Protein AF-A0A7C6NRQ0-F1 (afdb_monomer_lite)

Foldseek 3Di:
DDQAQFKKAFQLVPDDPVPDDPVVNVVCVVRRPPIFHWHDDPVQPPHQWTATPVGRVDIDGVVRIDGDDPPPPD

Structure (mmCIF, N/CA/C/O backbone):
data_AF-A0A7C6NRQ0-F1
#
_entry.id   AF-A0A7C6NRQ0-F1
#
loop_
_atom_site.group_PDB
_atom_site.id
_atom_site.type_symbol
_atom_site.label_atom_id
_atom_site.label_alt_id
_atom_site.label_comp_id
_atom_site.label_asym_id
_atom_site.label_entity_id
_atom_site.label_seq_id
_atom_site.pdbx_PDB_ins_code
_atom_site.Cartn_x
_atom_site.Cartn_y
_atom_site.Cartn_z
_atom_site.occupancy
_atom_site.B_iso_or_equiv
_atom_site.auth_seq_id
_atom_site.auth_comp_id
_atom_site.auth_asym_id
_atom_site.auth_atom_id
_atom_site.pdbx_PDB_model_num
ATOM 1 N N . MET A 1 1 ? -12.228 11.915 -1.542 1.00 62.78 1 MET A N 1
ATOM 2 C CA . MET A 1 1 ? -12.532 11.206 -0.274 1.00 62.78 1 MET A CA 1
ATOM 3 C C . MET A 1 1 ? -11.219 10.711 0.306 1.00 62.78 1 MET A C 1
ATOM 5 O O . MET A 1 1 ? -10.423 10.192 -0.460 1.00 62.78 1 MET A O 1
ATOM 9 N N . SER A 1 2 ? -10.966 10.898 1.603 1.00 79.38 2 SER A N 1
ATOM 10 C CA . SER A 1 2 ? -9.708 10.448 2.219 1.00 79.38 2 SER A CA 1
ATOM 11 C C . SER A 1 2 ? -9.709 8.931 2.438 1.00 79.38 2 SER A C 1
ATOM 13 O O . SER A 1 2 ? -10.730 8.376 2.855 1.00 79.38 2 SER A O 1
ATOM 15 N N . LEU A 1 3 ? -8.580 8.272 2.160 1.00 83.62 3 LEU A N 1
ATOM 16 C CA . LEU A 1 3 ? -8.378 6.842 2.432 1.00 83.62 3 LEU A CA 1
ATOM 17 C C . LEU A 1 3 ? -7.808 6.574 3.835 1.00 83.62 3 LEU A C 1
ATOM 19 O O . LEU A 1 3 ? -7.686 5.416 4.216 1.00 83.62 3 LEU A O 1
ATOM 23 N N . VAL A 1 4 ? -7.496 7.610 4.625 1.00 89.31 4 VAL A N 1
ATOM 24 C CA . VAL A 1 4 ? -6.893 7.442 5.959 1.00 89.31 4 VAL A CA 1
ATOM 25 C C . VAL A 1 4 ? -7.782 6.580 6.863 1.00 89.31 4 VAL A C 1
ATOM 27 O O . VAL A 1 4 ? -8.978 6.841 7.012 1.00 89.31 4 VAL A O 1
ATOM 30 N N . GLY A 1 5 ? -7.189 5.547 7.463 1.00 86.75 5 GLY A N 1
ATOM 31 C CA . GLY A 1 5 ? -7.857 4.586 8.342 1.00 86.75 5 GLY A CA 1
ATOM 32 C C . GLY A 1 5 ? -8.791 3.614 7.616 1.00 86.75 5 GLY A C 1
ATOM 33 O O . GLY A 1 5 ? -9.571 2.915 8.262 1.00 86.75 5 GLY A O 1
ATOM 34 N N . LYS A 1 6 ? -8.775 3.577 6.277 1.00 90.12 6 LYS A N 1
ATOM 35 C CA . LYS A 1 6 ? -9.547 2.611 5.487 1.00 90.12 6 LYS A CA 1
ATOM 36 C C . LYS A 1 6 ? -8.676 1.432 5.085 1.00 90.12 6 LYS A C 1
ATOM 38 O O . LYS A 1 6 ? -7.477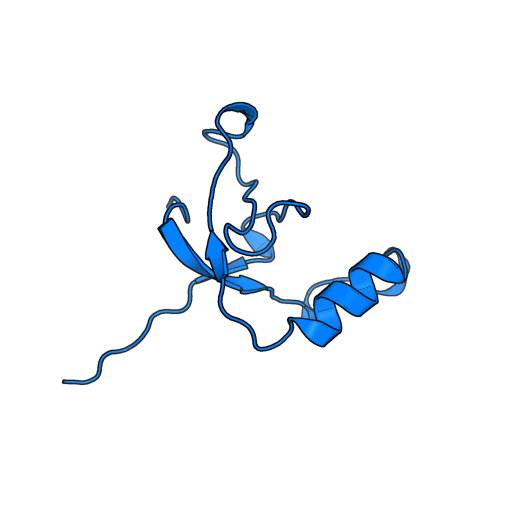 1.572 4.860 1.00 90.12 6 LYS A O 1
ATOM 43 N N . LYS A 1 7 ? -9.325 0.277 4.950 1.00 91.62 7 LYS A N 1
ATOM 44 C CA . LYS A 1 7 ? -8.722 -0.917 4.373 1.00 91.62 7 LYS A CA 1
ATOM 45 C C . LYS A 1 7 ? -8.589 -0.753 2.859 1.00 91.62 7 LYS A C 1
ATOM 47 O O . LYS A 1 7 ? -9.561 -0.422 2.175 1.00 91.62 7 LYS A O 1
ATOM 52 N N . VAL A 1 8 ? -7.376 -0.941 2.358 1.00 91.62 8 VAL A N 1
ATOM 53 C CA . VAL A 1 8 ? -7.008 -0.777 0.953 1.00 91.62 8 VAL A CA 1
ATOM 54 C C . VAL A 1 8 ? -6.190 -1.965 0.460 1.00 91.62 8 VAL A C 1
ATOM 56 O O . VAL A 1 8 ? -5.484 -2.607 1.232 1.00 91.62 8 VAL A O 1
ATOM 59 N N . LYS A 1 9 ? -6.270 -2.241 -0.836 1.00 92.12 9 LYS A N 1
ATOM 60 C CA . LYS A 1 9 ? -5.447 -3.212 -1.555 1.00 92.12 9 LYS A CA 1
ATOM 61 C C . LYS A 1 9 ? -4.623 -2.468 -2.602 1.00 92.12 9 LYS A C 1
ATOM 63 O O . LYS A 1 9 ? -5.091 -1.482 -3.171 1.00 92.12 9 LYS A O 1
ATOM 68 N N . ILE A 1 10 ? -3.396 -2.911 -2.840 1.00 91.25 10 ILE A N 1
ATOM 69 C CA . ILE A 1 10 ? -2.530 -2.305 -3.855 1.00 91.25 10 ILE A CA 1
ATOM 70 C C . ILE A 1 10 ? -2.927 -2.865 -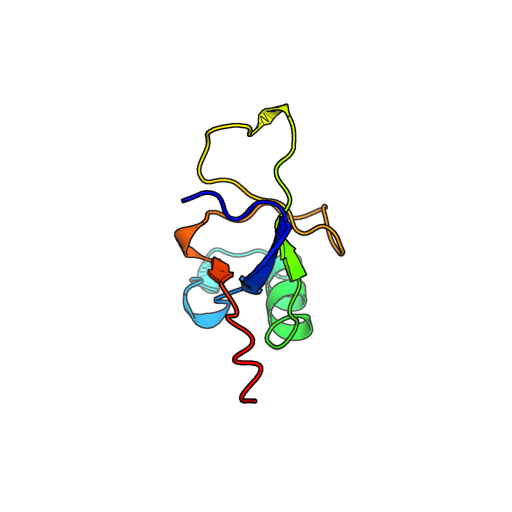5.221 1.00 91.25 10 ILE A C 1
ATOM 72 O O . ILE A 1 10 ? -2.985 -4.081 -5.403 1.00 91.25 10 ILE A O 1
ATOM 76 N N . LYS A 1 11 ? -3.171 -1.989 -6.196 1.00 90.62 11 LYS A N 1
ATOM 77 C CA . LYS A 1 11 ? -3.412 -2.368 -7.593 1.00 90.62 11 LYS A CA 1
ATOM 78 C C . LYS A 1 11 ? -2.092 -2.701 -8.281 1.00 90.62 11 LYS A C 1
ATOM 80 O O . LYS A 1 11 ? -1.599 -1.930 -9.097 1.00 90.62 11 LYS A O 1
ATOM 85 N N . VAL A 1 12 ? -1.495 -3.832 -7.916 1.00 88.00 12 VAL A N 1
ATOM 86 C CA . VAL A 1 12 ? -0.182 -4.252 -8.437 1.00 88.00 12 VAL A CA 1
ATOM 87 C C . VAL A 1 12 ? -0.164 -4.391 -9.963 1.00 88.00 12 VAL A C 1
ATOM 89 O O . VAL A 1 12 ? 0.868 -4.158 -10.577 1.00 88.00 12 VAL A O 1
ATOM 92 N N . ASP A 1 13 ? -1.304 -4.731 -10.569 1.00 86.06 13 ASP A N 1
ATOM 93 C CA . ASP A 1 13 ? -1.459 -4.907 -12.017 1.00 86.06 13 ASP A CA 1
ATOM 94 C C . ASP A 1 13 ? -1.473 -3.571 -12.796 1.00 86.06 13 ASP A C 1
ATOM 96 O O . ASP A 1 13 ? -1.213 -3.566 -13.993 1.00 86.06 13 ASP A O 1
ATOM 100 N N . GLU A 1 14 ? -1.707 -2.433 -12.128 1.00 87.31 14 GLU A N 1
ATOM 101 C CA . GLU A 1 14 ? -1.673 -1.090 -12.746 1.00 87.31 14 GLU A CA 1
ATOM 102 C C . GLU A 1 14 ? -0.251 -0.512 -12.844 1.00 87.31 14 GLU A C 1
ATOM 104 O O . GLU A 1 14 ? -0.045 0.572 -13.396 1.00 87.31 14 GLU A O 1
ATOM 109 N N . TYR A 1 15 ? 0.736 -1.188 -12.254 1.00 85.50 15 TYR A N 1
ATOM 110 C CA . TYR A 1 15 ? 2.124 -0.753 -12.275 1.00 85.50 15 TYR A CA 1
ATOM 111 C C . TYR A 1 15 ? 2.848 -1.280 -13.510 1.00 85.50 15 TYR A C 1
ATOM 113 O O . TYR A 1 15 ? 2.903 -2.488 -13.745 1.00 85.50 15 TYR A O 1
ATOM 121 N N . ASP A 1 16 ? 3.498 -0.376 -14.243 1.00 86.62 16 ASP A N 1
ATOM 122 C CA . ASP A 1 16 ? 4.455 -0.772 -15.269 1.00 86.62 16 ASP A CA 1
ATOM 123 C C . ASP A 1 16 ? 5.709 -1.353 -14.603 1.00 86.62 16 ASP A C 1
ATOM 125 O O . ASP A 1 16 ? 6.464 -0.654 -13.929 1.00 86.62 16 ASP A O 1
ATOM 129 N N . ARG A 1 17 ? 5.908 -2.667 -14.742 1.00 84.06 17 ARG A N 1
ATOM 130 C CA . ARG A 1 17 ? 7.008 -3.387 -14.083 1.00 84.06 17 ARG A CA 1
ATOM 131 C C . ARG A 1 17 ? 8.377 -3.077 -14.699 1.00 84.06 17 ARG A C 1
ATOM 133 O O . ARG A 1 17 ? 9.383 -3.425 -14.086 1.00 84.06 17 ARG A O 1
ATOM 140 N N . SER A 1 18 ? 8.443 -2.462 -15.881 1.00 84.94 18 SER A N 1
ATOM 141 C CA . SER A 1 18 ? 9.709 -2.204 -16.575 1.00 84.94 18 SER A CA 1
ATOM 142 C C . SER A 1 18 ? 10.483 -1.028 -15.982 1.00 84.94 18 SER A C 1
ATOM 144 O O . SER A 1 18 ? 11.709 -1.018 -16.063 1.00 84.94 18 SER A O 1
ATOM 146 N N . GLU A 1 19 ? 9.797 -0.081 -15.336 1.00 83.62 19 GLU A N 1
ATOM 147 C CA . GLU A 1 19 ? 10.424 1.087 -14.696 1.00 83.62 19 GLU A CA 1
ATOM 148 C C . GLU A 1 19 ? 10.638 0.928 -13.178 1.00 83.62 19 GLU A C 1
ATOM 150 O O . GLU A 1 19 ? 11.128 1.841 -12.509 1.00 83.62 19 GLU A O 1
ATOM 155 N N . LEU A 1 20 ? 10.278 -0.226 -12.605 1.00 86.38 20 LEU A N 1
ATOM 156 C CA . LEU A 1 20 ? 10.321 -0.455 -11.161 1.00 86.38 20 LEU A CA 1
ATOM 157 C C . LEU A 1 20 ? 11.563 -1.225 -10.712 1.00 86.38 20 LEU A C 1
ATOM 159 O O . LEU A 1 20 ? 12.029 -2.163 -11.353 1.00 86.38 20 LEU A O 1
ATOM 163 N N . SER A 1 21 ? 12.062 -0.871 -9.529 1.00 88.44 21 SER A N 1
ATOM 164 C CA . SER A 1 21 ? 13.141 -1.608 -8.870 1.00 88.44 21 SER A CA 1
ATOM 165 C C . SER A 1 21 ? 12.700 -3.020 -8.484 1.00 88.44 21 SER A C 1
ATOM 167 O O . SER A 1 21 ? 11.609 -3.207 -7.945 1.00 88.44 21 SER A O 1
ATOM 169 N N . SER A 1 22 ? 13.593 -4.004 -8.623 1.00 88.75 22 SER A N 1
ATOM 170 C CA . SER A 1 22 ? 13.320 -5.412 -8.288 1.00 88.75 22 SER A CA 1
ATOM 171 C C . SER A 1 22 ? 12.816 -5.615 -6.853 1.00 88.75 22 SER A C 1
ATOM 173 O O . SER A 1 22 ? 11.952 -6.451 -6.622 1.00 88.75 22 SER A O 1
ATOM 175 N N . LEU A 1 23 ? 13.310 -4.819 -5.895 1.00 89.31 23 LEU A N 1
ATOM 176 C CA . LEU A 1 23 ? 12.846 -4.839 -4.499 1.00 89.31 23 LEU A CA 1
ATOM 177 C C . LEU A 1 23 ? 11.376 -4.432 -4.362 1.00 89.31 23 LEU A C 1
ATOM 179 O O . LEU A 1 23 ? 10.641 -5.011 -3.568 1.00 89.31 23 LEU A O 1
ATOM 183 N N . PHE A 1 24 ? 10.950 -3.431 -5.131 1.00 88.69 24 PHE A N 1
ATOM 184 C CA . PHE A 1 24 ? 9.568 -2.976 -5.108 1.00 88.69 24 PHE A CA 1
ATOM 185 C C . PHE A 1 24 ? 8.656 -3.974 -5.823 1.00 88.69 24 PHE A C 1
ATOM 187 O O . PHE A 1 24 ? 7.568 -4.250 -5.335 1.00 88.69 24 PHE A O 1
ATOM 194 N N . ILE A 1 25 ? 9.118 -4.586 -6.918 1.00 89.31 25 ILE A N 1
ATOM 195 C CA . ILE A 1 25 ? 8.382 -5.659 -7.604 1.00 89.31 25 ILE A CA 1
ATOM 196 C C . ILE A 1 25 ? 8.157 -6.851 -6.661 1.00 89.31 25 ILE A C 1
ATOM 198 O O . ILE A 1 25 ? 7.026 -7.306 -6.524 1.00 89.31 25 ILE A O 1
ATOM 202 N N . ASP A 1 26 ? 9.196 -7.305 -5.954 1.00 90.62 26 ASP A N 1
ATOM 203 C CA . ASP A 1 26 ? 9.084 -8.396 -4.973 1.00 90.62 26 ASP A CA 1
ATOM 204 C C . ASP A 1 26 ? 8.113 -8.041 -3.833 1.00 90.62 26 ASP A C 1
ATOM 206 O O . ASP A 1 26 ? 7.295 -8.868 -3.424 1.00 90.62 26 ASP A O 1
ATOM 210 N N . PHE A 1 27 ? 8.134 -6.783 -3.377 1.00 90.00 27 PHE A N 1
ATOM 211 C CA . PHE A 1 27 ? 7.145 -6.271 -2.432 1.00 90.00 27 PHE A CA 1
ATOM 212 C C . PHE A 1 27 ? 5.719 -6.334 -3.003 1.00 90.00 27 PHE A C 1
ATOM 214 O O . PHE A 1 27 ? 4.819 -6.800 -2.305 1.00 90.00 27 PHE A O 1
ATOM 221 N N . LEU A 1 28 ? 5.495 -5.896 -4.247 1.00 89.88 28 LEU A N 1
ATOM 222 C CA . LEU A 1 28 ? 4.175 -5.938 -4.882 1.00 89.88 28 LEU A CA 1
ATOM 223 C C . LEU A 1 28 ? 3.675 -7.383 -5.016 1.00 89.88 28 LEU A C 1
ATOM 225 O O . LEU A 1 28 ? 2.553 -7.668 -4.608 1.00 89.88 28 LEU A O 1
ATOM 229 N N . ASP A 1 29 ? 4.501 -8.308 -5.512 1.00 89.75 29 ASP A N 1
ATOM 230 C CA . ASP A 1 29 ? 4.095 -9.707 -5.704 1.00 89.75 29 ASP A CA 1
ATOM 231 C C . ASP A 1 29 ? 3.814 -10.415 -4.360 1.00 89.75 29 ASP A C 1
ATOM 233 O O . ASP A 1 29 ? 2.798 -11.101 -4.227 1.00 89.75 29 ASP A O 1
ATOM 237 N N . LYS A 1 30 ? 4.621 -10.184 -3.310 1.00 89.81 30 LYS A N 1
ATOM 238 C CA . LYS A 1 30 ? 4.378 -1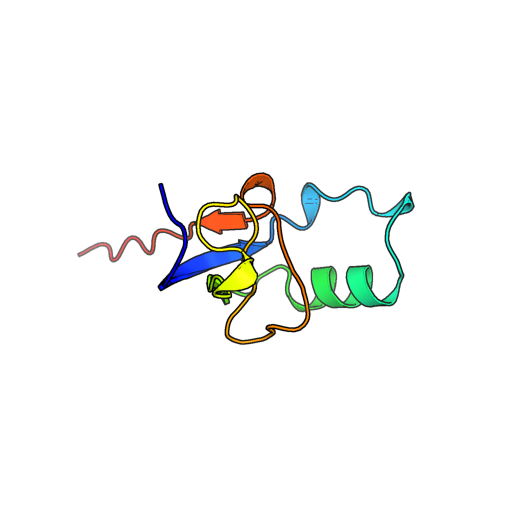0.750 -1.960 1.00 89.81 30 LYS A CA 1
ATOM 239 C C . LYS A 1 30 ? 3.126 -10.214 -1.274 1.00 89.81 30 LYS A C 1
ATOM 241 O O . LYS A 1 30 ? 2.584 -10.859 -0.372 1.00 89.81 30 LYS A O 1
ATOM 246 N N . ASN A 1 31 ? 2.705 -9.013 -1.647 1.00 88.50 31 ASN A N 1
ATOM 247 C CA . ASN A 1 31 ? 1.609 -8.298 -1.008 1.00 88.50 31 ASN A CA 1
ATOM 248 C C . ASN A 1 31 ? 0.397 -8.119 -1.931 1.00 88.50 31 ASN A C 1
ATOM 250 O O . ASN A 1 31 ? -0.537 -7.408 -1.563 1.00 88.50 31 ASN A O 1
ATOM 254 N N . ARG A 1 32 ? 0.379 -8.798 -3.086 1.00 84.88 32 ARG A N 1
ATOM 255 C CA . ARG A 1 32 ? -0.671 -8.696 -4.107 1.00 84.88 32 ARG A CA 1
ATOM 256 C C . ARG A 1 32 ? -2.069 -8.874 -3.540 1.00 84.88 32 ARG A C 1
ATOM 258 O O . ARG A 1 32 ? -2.953 -8.101 -3.880 1.00 84.88 32 ARG A O 1
ATOM 265 N N . ASP A 1 33 ? -2.261 -9.858 -2.666 1.00 86.06 33 ASP A N 1
ATOM 266 C CA . ASP A 1 33 ? -3.560 -10.191 -2.070 1.00 86.06 33 ASP A CA 1
ATOM 267 C C . ASP A 1 33 ? -3.744 -9.689 -0.641 1.00 86.06 33 ASP A C 1
ATOM 269 O O . ASP A 1 33 ? -4.763 -9.964 -0.006 1.00 86.06 33 ASP A O 1
ATOM 273 N N . LYS A 1 34 ? -2.786 -8.909 -0.133 1.00 89.75 34 LYS A N 1
ATOM 274 C CA . LYS A 1 34 ? -2.890 -8.349 1.208 1.00 89.75 34 LYS A CA 1
ATOM 275 C C . LYS A 1 34 ? -3.736 -7.088 1.221 1.00 89.75 34 LYS A C 1
ATOM 277 O O . LYS A 1 34 ? -3.695 -6.250 0.321 1.00 89.75 34 LYS A O 1
ATOM 282 N N . VAL A 1 35 ? -4.485 -6.962 2.306 1.00 90.94 35 VAL A N 1
ATOM 283 C CA . VAL A 1 35 ? -5.243 -5.766 2.637 1.00 90.94 35 VAL A CA 1
ATOM 284 C C . VAL A 1 35 ? -4.484 -5.021 3.721 1.00 90.94 35 VAL A C 1
ATOM 286 O O . VAL A 1 35 ? -4.111 -5.608 4.732 1.00 90.94 35 VAL A O 1
ATOM 289 N N . PHE A 1 36 ? -4.293 -3.730 3.504 1.00 91.31 36 PHE A N 1
ATOM 290 C CA . PHE A 1 36 ? -3.542 -2.829 4.366 1.00 91.31 36 PHE A CA 1
ATOM 291 C C . PHE A 1 36 ? -4.446 -1.746 4.930 1.00 91.31 36 PHE A C 1
ATOM 293 O O . PHE A 1 36 ? -5.476 -1.417 4.337 1.00 91.31 36 PHE A O 1
ATOM 300 N N . THR A 1 37 ? -4.057 -1.134 6.041 1.00 91.81 37 THR A N 1
ATOM 301 C CA . THR A 1 37 ? -4.650 0.132 6.477 1.00 91.81 37 THR A CA 1
ATOM 302 C C . THR A 1 37 ? -3.899 1.290 5.822 1.00 91.81 37 THR A C 1
ATOM 304 O O . THR A 1 37 ? -2.695 1.448 6.008 1.00 91.81 37 THR A O 1
ATOM 307 N N . ALA A 1 38 ? -4.597 2.140 5.067 1.00 91.25 38 ALA A N 1
ATOM 308 C CA . ALA A 1 38 ? -3.989 3.357 4.536 1.00 91.25 38 ALA A CA 1
ATOM 309 C C . ALA A 1 38 ? -3.812 4.398 5.649 1.00 91.25 38 ALA A C 1
ATOM 311 O O . ALA A 1 38 ? -4.763 4.764 6.343 1.00 91.25 38 ALA A O 1
ATOM 312 N N . ILE A 1 39 ? -2.604 4.934 5.772 1.00 91.94 39 ILE A N 1
ATOM 313 C CA . ILE A 1 39 ? -2.261 6.050 6.653 1.00 91.94 39 ILE A CA 1
ATOM 314 C C . ILE A 1 39 ? -1.716 7.207 5.822 1.00 91.94 39 ILE A C 1
ATOM 316 O O . ILE A 1 39 ? -1.252 7.037 4.698 1.00 91.94 39 ILE A O 1
ATOM 320 N N . GLN A 1 40 ? -1.775 8.414 6.368 1.00 90.88 40 GLN A N 1
ATOM 321 C CA . GLN A 1 40 ? -1.177 9.582 5.736 1.00 90.88 40 GLN A CA 1
ATOM 322 C C . GLN A 1 40 ? -0.320 10.300 6.766 1.00 90.88 40 GLN A C 1
ATOM 324 O O . GLN A 1 40 ? -0.822 10.785 7.783 1.00 90.88 40 GLN A O 1
ATOM 329 N N . GLU A 1 41 ? 0.986 10.352 6.513 1.00 87.31 41 GLU A N 1
ATOM 330 C CA . GLU A 1 41 ? 1.896 11.098 7.373 1.00 87.31 41 GLU A CA 1
ATOM 331 C C . GLU A 1 41 ? 1.541 12.591 7.363 1.00 87.31 41 GLU A C 1
ATOM 333 O O . GLU A 1 41 ? 1.069 13.131 6.360 1.00 87.31 41 GLU A O 1
ATOM 338 N N . LYS A 1 42 ? 1.827 13.298 8.466 1.00 86.19 42 LYS A N 1
ATOM 339 C CA . LYS A 1 42 ? 1.504 14.731 8.609 1.00 86.19 42 LYS A CA 1
ATOM 340 C C . LYS A 1 42 ? 2.058 15.587 7.460 1.00 86.19 42 LYS A C 1
ATOM 342 O O . LYS A 1 42 ? 1.391 16.532 7.053 1.00 86.19 42 LYS A O 1
ATOM 347 N N . LYS A 1 43 ? 3.230 15.231 6.919 1.00 87.06 43 LYS A N 1
ATOM 348 C CA . LYS A 1 43 ? 3.871 15.897 5.766 1.00 87.06 43 LYS A CA 1
ATOM 349 C C . LYS A 1 43 ? 3.114 15.735 4.440 1.00 87.06 43 LYS A C 1
ATOM 351 O O . LYS A 1 43 ? 3.277 16.567 3.560 1.00 87.06 43 LYS A O 1
ATOM 356 N N . TYR A 1 44 ? 2.284 14.701 4.307 1.00 85.62 44 TYR A N 1
ATOM 357 C CA . TYR A 1 44 ? 1.491 14.413 3.105 1.00 85.62 44 TYR A CA 1
ATOM 358 C C . TYR A 1 44 ? 0.009 14.754 3.285 1.00 85.62 44 TYR A C 1
ATOM 360 O O . TYR A 1 44 ? -0.807 14.458 2.412 1.00 85.62 44 TYR A O 1
ATOM 368 N N . LYS A 1 45 ? -0.365 15.376 4.410 1.00 84.69 45 LYS A N 1
ATOM 369 C CA . LYS A 1 45 ? -1.754 15.712 4.721 1.00 84.69 45 LYS A CA 1
ATOM 370 C C . LYS A 1 45 ? -2.361 16.593 3.624 1.00 84.69 45 LYS A C 1
ATOM 372 O O . LYS A 1 45 ? -1.853 17.672 3.342 1.00 84.69 45 LYS A O 1
ATOM 377 N N . GLY A 1 46 ? -3.477 16.142 3.050 1.00 83.56 46 GLY A N 1
ATOM 378 C CA . GLY A 1 46 ? -4.176 16.865 1.979 1.00 83.56 46 GLY A CA 1
ATOM 379 C C . GLY A 1 46 ? -3.652 16.583 0.568 1.00 83.56 46 GLY A C 1
ATOM 380 O O . GLY A 1 46 ? -4.157 17.174 -0.380 1.00 83.56 46 GLY A O 1
ATOM 381 N N . THR A 1 47 ? -2.685 15.674 0.423 1.00 89.12 47 THR A N 1
ATOM 382 C CA . THR A 1 47 ? -2.253 15.144 -0.878 1.00 89.12 47 THR A CA 1
ATOM 383 C C . THR A 1 47 ? -2.916 13.797 -1.169 1.00 89.12 47 THR A C 1
ATOM 385 O O . THR A 1 47 ? -3.541 13.188 -0.296 1.00 89.12 47 THR A O 1
ATOM 388 N N . ASP A 1 48 ? -2.732 13.302 -2.388 1.00 90.06 48 ASP A N 1
ATOM 389 C CA . ASP A 1 48 ? -3.162 11.968 -2.811 1.00 90.06 48 ASP A CA 1
ATOM 390 C C . ASP A 1 48 ? -2.143 10.863 -2.484 1.00 90.06 48 ASP A C 1
ATOM 392 O O . ASP A 1 48 ? -2.248 9.752 -3.004 1.00 90.06 48 ASP A O 1
ATOM 396 N N . LEU A 1 49 ? -1.155 11.149 -1.630 1.00 91.44 49 LEU A N 1
ATOM 397 C CA . LEU A 1 49 ? -0.126 10.200 -1.208 1.00 91.44 49 LEU A CA 1
ATOM 398 C C . LEU A 1 49 ? -0.471 9.578 0.146 1.00 91.44 49 LEU A C 1
ATOM 400 O O . LEU A 1 49 ? -0.785 10.281 1.112 1.00 91.44 49 LEU A O 1
ATOM 404 N N . TYR A 1 50 ? -0.373 8.256 0.211 1.00 90.44 50 TYR A N 1
ATOM 405 C CA . TYR A 1 50 ? -0.689 7.443 1.379 1.00 90.44 50 TYR A CA 1
ATOM 406 C C . TYR A 1 50 ? 0.423 6.427 1.617 1.00 90.44 50 TYR A C 1
ATOM 408 O O . TYR A 1 50 ? 0.978 5.876 0.671 1.00 90.44 50 TYR A O 1
ATOM 416 N N . SER A 1 51 ? 0.716 6.151 2.878 1.00 91.25 51 SER A N 1
ATOM 417 C CA . SER A 1 51 ? 1.561 5.028 3.284 1.00 91.25 51 SER A CA 1
ATOM 418 C C . SER A 1 51 ? 0.677 3.903 3.819 1.00 91.25 51 SER A C 1
ATOM 420 O O . SER A 1 51 ? -0.511 4.105 4.082 1.00 91.25 51 SER A O 1
ATOM 422 N N . LEU A 1 52 ? 1.237 2.711 3.981 1.00 91.06 52 LEU A N 1
ATOM 423 C CA . LEU A 1 52 ? 0.529 1.563 4.553 1.00 91.06 52 LEU A CA 1
ATOM 424 C C . LEU A 1 52 ? 0.942 1.416 6.018 1.00 91.06 52 LEU A C 1
ATOM 426 O O . LEU A 1 52 ? 2.126 1.485 6.315 1.00 91.06 52 LEU A O 1
ATOM 430 N N . GLU A 1 53 ? -0.001 1.256 6.943 1.00 87.00 53 GLU A N 1
ATOM 431 C CA . GLU A 1 53 ? 0.299 1.178 8.383 1.00 87.00 53 GLU A CA 1
ATOM 432 C C . GLU A 1 53 ? 1.196 -0.015 8.717 1.00 87.00 53 GLU A C 1
ATOM 434 O O . GLU A 1 53 ? 2.150 0.113 9.481 1.00 87.00 53 GLU A O 1
ATOM 439 N N . GLU A 1 54 ? 0.906 -1.160 8.103 1.00 85.69 54 GLU A N 1
ATOM 440 C CA . GLU A 1 54 ? 1.629 -2.407 8.317 1.00 85.69 54 GLU A CA 1
ATOM 441 C C . GLU A 1 54 ? 3.026 -2.399 7.664 1.00 85.69 54 GLU A C 1
ATOM 443 O O . GLU A 1 54 ? 3.918 -3.090 8.144 1.00 85.69 54 GLU A O 1
ATOM 448 N N . GLU A 1 55 ? 3.233 -1.602 6.608 1.00 80.44 55 GLU A N 1
ATOM 449 C CA . GLU A 1 55 ? 4.501 -1.460 5.868 1.00 80.44 55 GLU A CA 1
ATOM 450 C C . GLU A 1 55 ? 4.701 0.020 5.447 1.00 80.44 55 GLU A C 1
ATOM 452 O O . GLU A 1 55 ? 4.572 0.367 4.266 1.00 80.44 55 GLU A O 1
ATOM 457 N N . PRO A 1 56 ? 5.022 0.938 6.384 1.00 74.19 56 PRO A N 1
ATOM 458 C CA . PRO A 1 56 ? 5.025 2.386 6.128 1.00 74.19 56 PRO A CA 1
ATOM 459 C C . PRO A 1 56 ? 6.212 2.864 5.285 1.00 74.19 56 PRO A C 1
ATOM 461 O O . PRO A 1 56 ? 6.351 4.059 5.027 1.00 74.19 56 PRO A O 1
ATOM 464 N N . MET A 1 57 ? 7.070 1.937 4.858 1.00 80.00 57 MET A N 1
ATOM 465 C CA . MET A 1 57 ? 8.263 2.208 4.064 1.00 80.00 57 MET A CA 1
ATOM 466 C C . MET A 1 57 ? 7.933 2.714 2.654 1.00 80.00 57 MET A C 1
ATOM 468 O O . MET A 1 57 ? 8.720 3.456 2.069 1.00 80.00 57 MET A O 1
ATOM 472 N N . TRP A 1 58 ? 6.768 2.341 2.119 1.00 87.31 58 TRP A N 1
ATOM 473 C CA . TRP A 1 58 ? 6.361 2.675 0.758 1.00 87.31 58 TRP A CA 1
ATOM 474 C C . TRP A 1 58 ? 5.225 3.696 0.740 1.00 87.31 58 TRP A C 1
ATOM 476 O O . TRP A 1 58 ? 4.297 3.644 1.549 1.00 87.31 58 TRP A O 1
ATOM 486 N N . ILE A 1 59 ? 5.303 4.619 -0.219 1.00 89.56 59 ILE A N 1
ATOM 487 C CA . ILE A 1 59 ? 4.305 5.666 -0.440 1.00 89.56 59 ILE A CA 1
ATOM 488 C C . ILE A 1 59 ? 3.595 5.375 -1.757 1.00 89.56 59 ILE A C 1
ATOM 490 O O . ILE A 1 59 ? 4.224 5.233 -2.806 1.00 89.56 59 ILE A O 1
ATOM 494 N N . PHE A 1 60 ? 2.273 5.332 -1.701 1.00 90.38 60 PHE A N 1
ATOM 495 C CA . PHE A 1 60 ? 1.396 5.018 -2.814 1.00 90.38 60 PHE A CA 1
ATOM 496 C C . PHE A 1 60 ? 0.515 6.215 -3.135 1.00 90.38 60 PHE A C 1
ATOM 498 O O . PHE A 1 60 ? -0.033 6.876 -2.253 1.00 90.38 60 PHE A O 1
ATOM 505 N N . HIS A 1 61 ? 0.344 6.476 -4.425 1.00 91.38 61 HIS A N 1
ATOM 506 C CA . HIS A 1 61 ? -0.677 7.406 -4.881 1.00 91.38 61 HIS A CA 1
ATOM 507 C C . HIS A 1 61 ? -2.055 6.742 -4.780 1.00 91.38 61 HIS A C 1
ATOM 509 O O . HIS A 1 61 ? -2.192 5.563 -5.102 1.00 91.38 61 HIS A O 1
ATOM 515 N N . THR A 1 62 ? -3.090 7.505 -4.427 1.00 90.19 62 THR A N 1
ATOM 516 C CA . THR A 1 62 ? -4.481 7.032 -4.272 1.00 90.19 62 THR A CA 1
ATOM 517 C C . THR A 1 62 ? -4.983 6.218 -5.471 1.00 90.19 62 THR A C 1
ATOM 519 O O . THR A 1 62 ? -5.728 5.262 -5.311 1.00 90.19 62 THR A O 1
ATOM 522 N N . ARG A 1 63 ? -4.509 6.538 -6.685 1.00 90.19 63 ARG A N 1
ATOM 523 C CA . ARG A 1 63 ? -4.864 5.834 -7.934 1.00 90.19 63 ARG A CA 1
ATOM 524 C C . ARG A 1 63 ? -4.463 4.354 -7.942 1.00 90.19 63 ARG A C 1
ATOM 526 O O . ARG A 1 63 ? -5.117 3.553 -8.595 1.00 90.19 63 ARG A O 1
ATOM 533 N N . PHE A 1 64 ? -3.396 4.013 -7.223 1.00 90.44 64 PHE A N 1
ATOM 534 C CA . PHE A 1 64 ? -2.865 2.656 -7.110 1.00 90.44 64 PHE A CA 1
ATOM 535 C C . PHE A 1 64 ? -3.404 1.914 -5.886 1.00 90.44 64 PHE A C 1
ATOM 537 O O . PHE A 1 64 ? -3.012 0.778 -5.627 1.00 90.44 64 PHE A O 1
ATOM 544 N N . LEU A 1 65 ? -4.288 2.552 -5.120 1.00 90.44 65 LEU A N 1
ATOM 545 C CA . LEU A 1 65 ? -4.932 1.963 -3.961 1.00 90.44 65 LEU A CA 1
ATOM 546 C C . LEU A 1 65 ? -6.405 1.738 -4.274 1.00 90.44 65 LEU A C 1
ATOM 548 O O . LEU A 1 65 ? -7.132 2.639 -4.690 1.00 90.44 65 LEU A O 1
ATOM 552 N N . GLU A 1 66 ? -6.864 0.522 -4.037 1.00 90.25 66 GLU A N 1
ATOM 553 C CA . GLU A 1 66 ? -8.271 0.180 -4.104 1.00 90.25 66 GLU A CA 1
ATOM 554 C C . GLU A 1 66 ? -8.838 0.065 -2.703 1.00 90.25 66 GLU A C 1
ATOM 556 O O . GLU A 1 66 ? -8.323 -0.683 -1.878 1.00 90.25 66 GLU A O 1
ATOM 561 N N . ARG A 1 67 ? -9.919 0.788 -2.4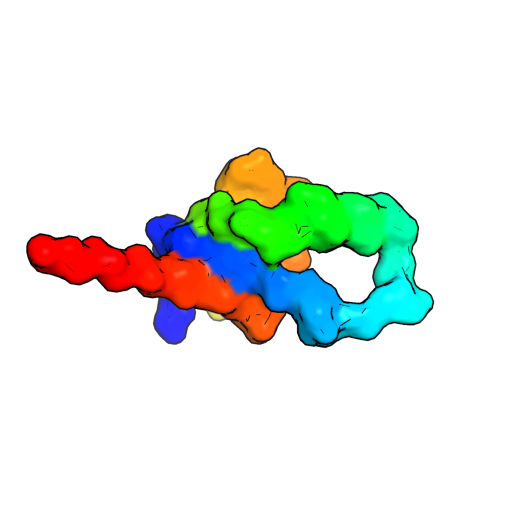13 1.00 88.88 67 ARG A N 1
ATOM 562 C CA . ARG A 1 67 ? -10.609 0.624 -1.136 1.00 88.88 67 ARG A CA 1
ATOM 563 C C . ARG A 1 67 ? -11.335 -0.714 -1.124 1.00 88.88 67 ARG A C 1
ATOM 565 O O . ARG A 1 67 ? -12.285 -0.903 -1.879 1.00 88.88 67 ARG A O 1
ATOM 572 N N . VAL A 1 68 ? -10.964 -1.572 -0.183 1.00 87.44 68 VAL A N 1
ATOM 573 C CA . VAL A 1 68 ? -11.703 -2.801 0.092 1.00 87.44 68 VAL A CA 1
ATOM 574 C C . VAL A 1 68 ? -12.929 -2.414 0.909 1.00 87.44 68 VAL A C 1
ATOM 576 O O . VAL A 1 68 ? -12.827 -1.947 2.048 1.00 87.44 68 VAL A O 1
ATOM 579 N N . LYS A 1 69 ? -14.108 -2.533 0.301 1.00 76.19 69 LYS A N 1
ATOM 580 C CA . LYS A 1 69 ? -15.357 -2.568 1.055 1.00 76.19 69 LYS A CA 1
ATOM 581 C C . LYS A 1 69 ? -15.513 -4.013 1.504 1.00 76.19 69 LYS A C 1
ATOM 583 O O . LYS A 1 69 ? -15.729 -4.879 0.670 1.00 76.19 69 LYS A O 1
ATOM 588 N N . PHE A 1 70 ? -15.347 -4.272 2.796 1.00 60.19 70 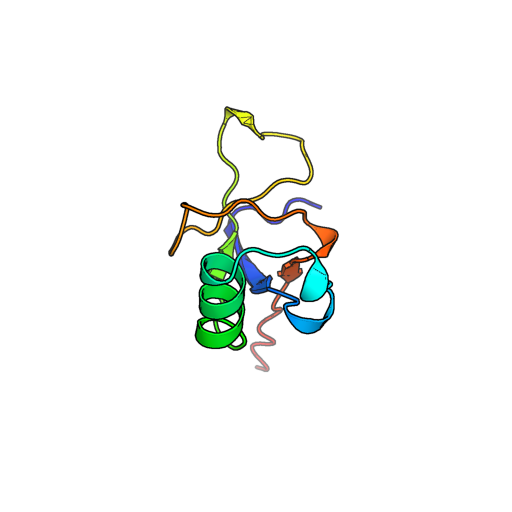PHE A N 1
ATOM 589 C CA . PHE A 1 70 ? -15.924 -5.482 3.356 1.00 60.19 70 PHE A CA 1
ATOM 590 C C . PHE A 1 70 ? -17.432 -5.264 3.294 1.00 60.19 70 PHE A C 1
ATOM 592 O O . PHE A 1 70 ? -17.970 -4.438 4.032 1.00 60.19 70 PHE A O 1
ATOM 599 N N . GLU A 1 71 ? -18.090 -5.899 2.330 1.00 51.00 71 GLU A N 1
ATOM 600 C CA . GLU A 1 71 ? -19.492 -6.237 2.510 1.00 51.00 71 GLU A CA 1
ATOM 601 C C . GLU A 1 71 ? -19.503 -7.257 3.650 1.00 51.00 71 GLU A C 1
ATOM 603 O O . GLU A 1 71 ? -19.298 -8.449 3.450 1.00 51.00 71 GLU A O 1
ATOM 608 N N . GLU A 1 72 ? -19.635 -6.768 4.886 1.00 45.34 72 GLU A N 1
ATOM 609 C CA . GLU A 1 72 ? -20.359 -7.537 5.893 1.00 45.34 72 GLU A CA 1
ATOM 610 C C . GLU A 1 72 ? -21.785 -7.664 5.344 1.00 45.34 72 GLU A C 1
ATOM 612 O O . GLU A 1 72 ? -22.644 -6.815 5.584 1.00 45.34 72 GLU A O 1
ATOM 617 N N . GLU A 1 73 ? -22.000 -8.668 4.492 1.00 41.69 73 GLU A N 1
ATOM 618 C C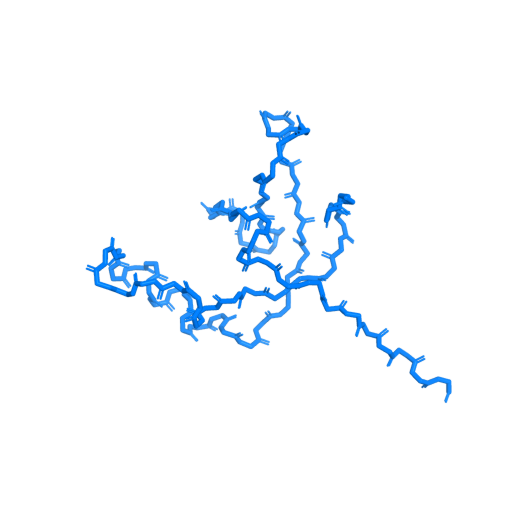A . GLU A 1 73 ? -23.336 -9.194 4.274 1.00 41.69 73 GLU A CA 1
ATOM 619 C C . GLU A 1 73 ? -23.794 -9.793 5.608 1.00 41.69 73 GLU A C 1
ATOM 621 O O . GLU A 1 73 ? -23.215 -10.755 6.112 1.00 41.69 73 GLU A O 1
ATOM 626 N N . MET A 1 74 ? -24.751 -9.062 6.183 1.00 38.41 74 MET A N 1
ATOM 627 C CA . MET A 1 74 ? -25.762 -9.402 7.191 1.00 38.41 74 MET A CA 1
ATOM 628 C C . MET A 1 74 ? -25.915 -10.876 7.573 1.00 38.41 74 MET A C 1
ATOM 630 O O . MET A 1 74 ? -26.087 -11.720 6.667 1.00 38.41 74 MET A O 1
#

Secondary structure (DSSP, 8-state):
---TT-EEEE-GGGS-TTSS-HHHHHHHHHTTT-EEEEE--GGGTTSSEEEESS-TT-EEEGGGEEE-------

Sequence (74 aa):
MSLVGKKVKIKVDEYDRSELSSLFIDFLDKNRDKVFTAIQEKKYKGTDLYSLEEEPMWIFHTRFLERVKFEEEM

Radius of gyration: 12.64 Å; chains: 1; bounding box: 39×28×25 Å

pLDDT: mean 84.84, std 11.26, range [38.41, 92.12]